Protein AF-A0A940CQE8-F1 (afdb_monomer)

Radius of gyration: 11.8 Å; Cα contacts (8 Å, |Δi|>4): 138; chains: 1; bounding box: 21×26×35 Å

pLDDT: mean 92.66, std 7.9, range [52.09, 98.0]

Structure (mmCIF, N/CA/C/O backbone):
data_AF-A0A940CQE8-F1
#
_entry.id   AF-A0A940CQE8-F1
#
loop_
_atom_site.group_PDB
_atom_site.id
_atom_site.type_symbol
_atom_site.label_atom_id
_atom_site.label_alt_id
_atom_site.label_comp_id
_atom_site.label_asym_id
_atom_site.label_entity_id
_atom_site.label_seq_id
_atom_site.pdbx_PDB_ins_code
_atom_site.Cartn_x
_atom_site.Cartn_y
_atom_site.Cartn_z
_atom_site.occupancy
_atom_site.B_iso_or_equiv
_atom_site.auth_seq_id
_atom_site.auth_comp_id
_atom_site.auth_asym_id
_atom_site.auth_atom_id
_atom_site.pdbx_PDB_model_num
ATOM 1 N N . MET A 1 1 ? -2.293 8.369 -17.843 1.00 52.09 1 MET A N 1
ATOM 2 C CA . MET A 1 1 ? -1.628 7.290 -17.080 1.00 52.09 1 MET A CA 1
ATOM 3 C C . MET A 1 1 ? -0.394 6.887 -17.873 1.00 52.09 1 MET A C 1
ATOM 5 O O . MET A 1 1 ? -0.513 6.788 -19.085 1.00 52.09 1 MET A O 1
ATOM 9 N N . ALA A 1 2 ? 0.785 6.816 -17.254 1.00 62.03 2 ALA A N 1
ATOM 10 C CA . ALA A 1 2 ? 2.034 6.571 -17.982 1.00 62.03 2 ALA A CA 1
ATOM 11 C C . ALA A 1 2 ? 2.061 5.146 -18.565 1.00 62.03 2 ALA A C 1
ATOM 13 O O . ALA A 1 2 ? 1.525 4.239 -17.955 1.00 62.03 2 ALA A O 1
ATOM 14 N N . ASP A 1 3 ? 2.672 4.922 -19.724 1.00 70.00 3 ASP A N 1
ATOM 15 C CA . ASP A 1 3 ? 2.597 3.625 -20.423 1.00 70.00 3 ASP A CA 1
ATOM 16 C C . ASP A 1 3 ? 3.217 2.447 -19.632 1.00 70.00 3 ASP A C 1
ATOM 18 O O . ASP A 1 3 ? 2.784 1.301 -19.732 1.00 70.00 3 ASP A O 1
ATOM 22 N N . TRP A 1 4 ? 4.181 2.742 -18.753 1.00 73.94 4 TRP A N 1
ATOM 23 C CA . TRP A 1 4 ? 4.951 1.739 -18.009 1.00 73.94 4 TRP A CA 1
ATOM 24 C C . TRP A 1 4 ? 4.153 0.961 -16.952 1.00 73.94 4 TRP A C 1
ATOM 26 O O . TRP A 1 4 ? 4.570 -0.130 -16.571 1.00 73.94 4 TRP A O 1
ATOM 36 N N . ILE A 1 5 ? 3.012 1.480 -16.485 1.00 78.25 5 ILE A N 1
ATOM 37 C CA . ILE A 1 5 ? 2.142 0.764 -15.531 1.00 78.25 5 ILE A CA 1
ATOM 38 C C . ILE A 1 5 ? 1.378 -0.392 -16.176 1.00 78.25 5 ILE A C 1
ATOM 40 O O . ILE A 1 5 ? 0.739 -1.152 -15.464 1.00 78.25 5 ILE A O 1
ATOM 44 N N . ASN A 1 6 ? 1.464 -0.582 -17.492 1.00 84.25 6 ASN A N 1
ATOM 45 C CA . ASN A 1 6 ? 0.974 -1.804 -18.133 1.00 84.25 6 ASN A CA 1
ATOM 46 C C . ASN A 1 6 ? 1.936 -2.999 -17.953 1.00 84.25 6 ASN A C 1
ATOM 48 O O . ASN A 1 6 ? 1.621 -4.102 -18.387 1.00 84.25 6 ASN A O 1
ATOM 52 N N . GLY A 1 7 ? 3.111 -2.786 -17.345 1.00 86.44 7 GLY A N 1
ATOM 53 C CA . GLY A 1 7 ? 4.089 -3.827 -17.035 1.00 86.44 7 GLY A CA 1
ATOM 54 C C . GLY A 1 7 ? 4.291 -4.055 -15.531 1.00 86.44 7 GLY A C 1
ATOM 55 O O . GLY A 1 7 ? 3.682 -3.369 -14.703 1.00 86.44 7 GLY A O 1
ATOM 56 N N . PRO A 1 8 ? 5.184 -4.996 -15.161 1.00 93.00 8 PRO A N 1
ATOM 57 C CA . PRO A 1 8 ? 5.407 -5.360 -13.771 1.00 93.00 8 PRO A CA 1
ATOM 58 C C . PRO A 1 8 ? 5.829 -4.168 -12.918 1.00 93.00 8 PRO A C 1
ATOM 60 O O . PRO A 1 8 ? 6.749 -3.430 -13.275 1.00 93.00 8 PRO A O 1
ATOM 63 N N . CYS A 1 9 ? 5.197 -4.020 -11.760 1.00 95.38 9 CYS A N 1
ATOM 64 C CA . CYS A 1 9 ? 5.430 -2.897 -10.860 1.00 95.38 9 CYS A CA 1
ATOM 65 C C . CYS A 1 9 ? 5.378 -3.330 -9.392 1.00 95.38 9 CYS A C 1
ATOM 67 O O . CYS A 1 9 ? 5.052 -4.476 -9.065 1.00 95.38 9 CYS A O 1
ATOM 69 N N . PHE A 1 10 ? 5.735 -2.406 -8.507 1.00 96.75 10 PHE A N 1
ATOM 70 C CA . PHE A 1 10 ? 5.810 -2.642 -7.072 1.00 96.75 10 PHE A CA 1
ATOM 71 C C . PHE A 1 10 ? 4.852 -1.735 -6.316 1.00 96.75 10 PHE A C 1
ATOM 73 O O . PHE A 1 10 ? 4.593 -0.601 -6.711 1.00 96.75 10 PHE A O 1
ATOM 80 N N . TYR A 1 11 ? 4.353 -2.233 -5.195 1.00 97.69 11 TYR A N 1
ATOM 81 C CA . TYR A 1 11 ? 3.478 -1.495 -4.300 1.00 97.69 11 TYR A CA 1
ATOM 82 C C . TYR A 1 11 ? 3.936 -1.654 -2.863 1.00 97.69 11 TYR A C 1
ATOM 84 O O . TYR A 1 11 ? 4.522 -2.675 -2.501 1.00 97.69 11 TYR A O 1
ATOM 92 N N . VAL A 1 12 ? 3.578 -0.683 -2.030 1.00 97.75 12 VAL A N 1
ATOM 93 C CA . VAL A 1 12 ? 3.453 -0.899 -0.589 1.00 97.75 12 VAL A CA 1
ATOM 94 C C . VAL A 1 12 ? 2.101 -1.544 -0.333 1.00 97.75 12 VAL A C 1
ATOM 96 O O . VAL A 1 12 ? 1.075 -1.038 -0.794 1.00 97.75 12 VAL A O 1
ATOM 99 N N . SER A 1 13 ? 2.083 -2.631 0.425 1.00 97.62 13 SER A N 1
ATOM 100 C CA . SER A 1 13 ? 0.867 -3.357 0.778 1.00 97.62 13 SER A CA 1
ATOM 101 C C . SER A 1 13 ? 0.779 -3.610 2.275 1.00 97.62 13 SER A C 1
ATOM 103 O O . SER A 1 13 ? 1.794 -3.629 2.974 1.00 97.62 13 SER A O 1
ATOM 105 N N . CYS A 1 14 ? -0.434 -3.851 2.764 1.00 97.12 14 CYS A N 1
ATOM 106 C CA . CYS A 1 14 ? -0.644 -4.423 4.087 1.00 97.12 14 CYS A CA 1
ATOM 107 C C . CYS A 1 14 ? -1.585 -5.626 4.045 1.00 97.12 14 CYS A C 1
ATOM 109 O O . CYS A 1 14 ? -2.381 -5.768 3.113 1.00 97.12 14 CYS A O 1
ATOM 111 N N . VAL A 1 15 ? -1.473 -6.472 5.066 1.00 96.94 15 VAL A N 1
ATOM 112 C CA . VAL A 1 15 ? -2.258 -7.693 5.250 1.00 96.94 15 VAL A CA 1
ATOM 113 C C . VAL A 1 15 ? -2.905 -7.688 6.636 1.00 96.94 15 VAL A C 1
ATOM 115 O O . VAL A 1 15 ? -2.254 -7.346 7.626 1.00 96.94 15 VAL A O 1
ATOM 118 N N . ASP A 1 16 ? -4.177 -8.080 6.679 1.00 94.81 16 ASP A N 1
ATOM 119 C CA . ASP A 1 16 ? -4.984 -8.322 7.880 1.00 94.81 16 ASP A CA 1
ATOM 120 C C . ASP A 1 16 ? -5.717 -9.663 7.715 1.00 94.81 16 ASP A C 1
ATOM 122 O O . ASP A 1 16 ? -6.742 -9.748 7.029 1.00 94.81 16 ASP A O 1
ATOM 126 N N . GLY A 1 17 ? -5.144 -10.737 8.267 1.00 92.19 17 GLY A N 1
ATOM 127 C CA . GLY A 1 17 ? -5.604 -12.106 8.011 1.00 92.19 17 GLY A CA 1
ATOM 128 C C . GLY A 1 17 ? -5.572 -12.441 6.515 1.00 92.19 17 GLY A C 1
ATOM 129 O O . GLY A 1 17 ? -4.546 -12.278 5.861 1.00 92.19 17 GLY A O 1
ATOM 130 N N . ASP A 1 18 ? -6.708 -12.866 5.961 1.00 93.62 18 ASP A N 1
ATOM 131 C CA . ASP A 1 18 ? -6.857 -13.200 4.534 1.00 93.62 18 ASP A CA 1
ATOM 132 C C . ASP A 1 18 ? -7.029 -11.978 3.613 1.00 93.62 18 ASP A C 1
ATOM 134 O O . ASP A 1 18 ? -7.149 -12.117 2.393 1.00 93.62 18 ASP A O 1
ATOM 138 N N . LYS A 1 19 ? -7.085 -10.760 4.166 1.00 93.56 19 LYS A N 1
ATOM 139 C CA . LYS A 1 19 ? -7.279 -9.534 3.382 1.00 93.56 19 LYS A CA 1
ATOM 140 C C . LYS A 1 19 ? -5.947 -8.867 3.091 1.00 93.56 19 LYS A C 1
ATOM 142 O O . LYS A 1 19 ? -5.129 -8.693 3.988 1.00 93.56 19 LYS A O 1
ATOM 147 N N . PHE A 1 20 ? -5.784 -8.391 1.860 1.00 93.94 20 PHE A N 1
ATOM 148 C CA . PHE A 1 20 ? -4.650 -7.563 1.460 1.00 93.94 20 PHE A CA 1
ATOM 149 C C . PHE A 1 20 ? -5.126 -6.239 0.856 1.00 93.94 20 PHE A C 1
ATOM 151 O O . PHE A 1 20 ? -6.187 -6.165 0.230 1.00 93.94 20 PHE A O 1
ATOM 158 N N . VAL A 1 21 ? -4.331 -5.183 1.028 1.00 95.19 21 VAL A N 1
ATOM 159 C CA . VAL A 1 21 ? -4.622 -3.847 0.493 1.00 95.19 21 VAL A CA 1
ATOM 160 C C . VAL A 1 21 ? -3.348 -3.207 -0.050 1.00 95.19 21 VAL A C 1
ATOM 162 O O . VAL A 1 21 ? -2.279 -3.335 0.540 1.00 95.19 21 VAL A O 1
ATOM 165 N N . LEU A 1 22 ? -3.474 -2.485 -1.167 1.00 96.56 22 LEU A N 1
ATOM 166 C CA . LEU A 1 22 ? -2.406 -1.668 -1.747 1.00 96.56 22 LEU A CA 1
ATOM 167 C C . LEU A 1 22 ? -2.453 -0.260 -1.144 1.00 96.56 22 LEU A C 1
ATOM 169 O O . LEU A 1 22 ? -3.419 0.480 -1.346 1.00 96.56 22 LEU A O 1
ATOM 173 N N . LEU A 1 23 ? -1.413 0.105 -0.403 1.00 96.69 23 LEU A N 1
ATOM 174 C CA . LEU A 1 23 ? -1.301 1.381 0.294 1.00 96.69 23 LEU A CA 1
ATOM 175 C C . LEU A 1 23 ? -0.677 2.457 -0.588 1.00 96.69 23 LEU A C 1
ATOM 177 O O . LEU A 1 23 ? -1.235 3.545 -0.675 1.00 96.69 23 LEU A O 1
ATOM 181 N N . ALA A 1 24 ? 0.435 2.162 -1.259 1.00 97.00 24 ALA A N 1
ATOM 182 C CA . ALA A 1 24 ? 1.142 3.130 -2.094 1.00 97.00 24 ALA A CA 1
ATOM 183 C C . ALA A 1 24 ? 1.662 2.482 -3.381 1.00 97.00 24 ALA A C 1
ATOM 185 O O . ALA A 1 24 ? 2.054 1.316 -3.360 1.00 97.00 24 ALA A O 1
ATOM 186 N N . GLY A 1 25 ? 1.681 3.239 -4.476 1.00 94.62 25 GLY A N 1
ATOM 187 C CA . GLY A 1 25 ? 2.179 2.814 -5.786 1.00 94.62 25 GL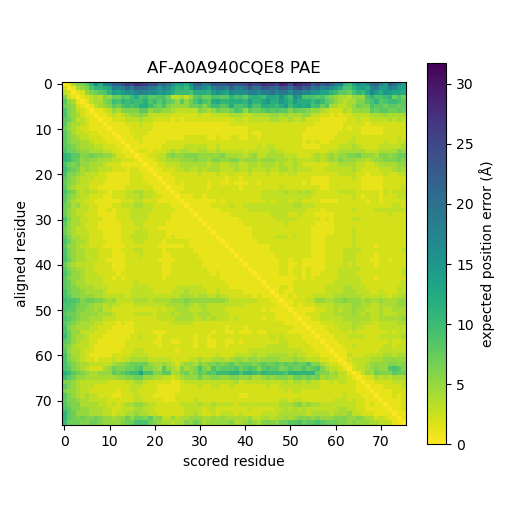Y A CA 1
ATOM 188 C C . GLY A 1 25 ? 1.154 3.047 -6.901 1.00 94.62 25 GLY A C 1
ATOM 189 O O . GLY A 1 25 ? 0.111 3.668 -6.660 1.00 94.62 25 GLY A O 1
ATOM 190 N N . PRO A 1 26 ? 1.398 2.546 -8.119 1.00 95.81 26 PRO A N 1
ATOM 191 C CA . PRO A 1 26 ? 2.521 1.687 -8.516 1.00 95.81 26 PRO A CA 1
ATOM 192 C C . PRO A 1 26 ? 3.877 2.406 -8.518 1.00 95.81 26 PRO A C 1
ATOM 194 O O . PRO A 1 26 ? 3.950 3.600 -8.790 1.00 95.81 26 PRO A O 1
ATOM 197 N N . PHE A 1 27 ? 4.947 1.655 -8.266 1.00 95.06 27 PHE A N 1
ATOM 198 C CA . PHE A 1 27 ? 6.345 2.078 -8.366 1.00 95.06 27 PHE A CA 1
ATOM 199 C C . PHE A 1 27 ? 7.093 1.237 -9.393 1.00 95.06 27 PHE A C 1
ATOM 201 O O . PHE A 1 27 ? 6.756 0.072 -9.632 1.00 95.06 27 PHE A O 1
ATOM 208 N N . ARG A 1 28 ? 8.135 1.818 -9.992 1.00 93.62 28 ARG A 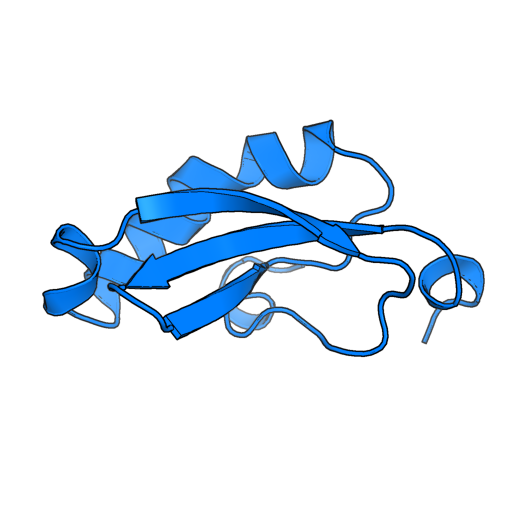N 1
ATOM 209 C CA . ARG A 1 28 ? 8.925 1.144 -11.026 1.00 93.62 28 ARG A CA 1
ATOM 210 C C . ARG A 1 28 ? 9.915 0.153 -10.420 1.00 93.62 28 ARG A C 1
ATOM 212 O O . ARG A 1 28 ? 10.195 -0.883 -11.020 1.00 93.62 28 ARG A O 1
ATOM 219 N N . THR A 1 29 ? 10.440 0.459 -9.241 1.00 95.06 29 THR A N 1
ATOM 220 C CA . THR A 1 29 ? 11.444 -0.345 -8.548 1.00 95.06 29 THR A CA 1
ATOM 221 C C . THR A 1 29 ? 10.944 -0.818 -7.190 1.00 95.06 29 THR A C 1
ATOM 223 O O . THR A 1 29 ? 10.103 -0.193 -6.545 1.00 95.06 29 THR A O 1
ATOM 226 N N . HIS A 1 30 ? 11.490 -1.946 -6.736 1.00 96.31 30 HIS A N 1
ATOM 227 C CA . HIS A 1 30 ? 11.187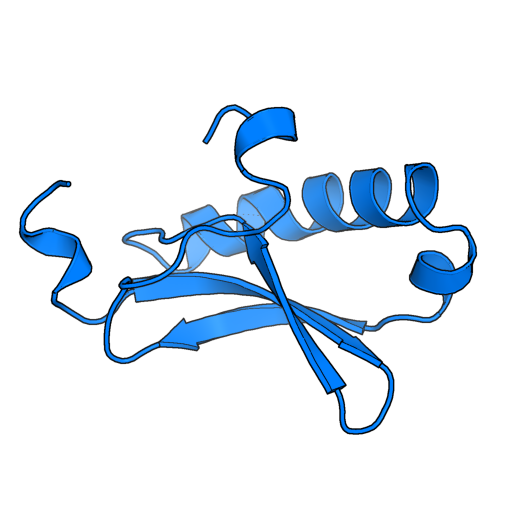 -2.478 -5.409 1.00 96.31 30 HIS A CA 1
ATOM 228 C C . HIS A 1 30 ?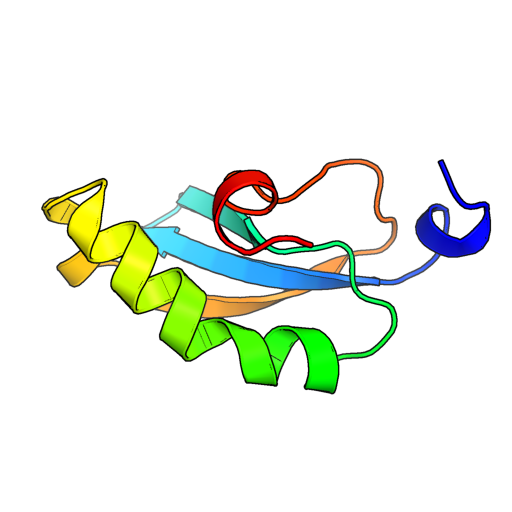 11.665 -1.536 -4.297 1.00 96.31 30 HIS A C 1
ATOM 230 O O . HIS A 1 30 ? 10.971 -1.377 -3.296 1.00 96.31 30 HIS A O 1
ATOM 236 N N . GLN A 1 31 ? 12.804 -0.869 -4.505 1.00 97.62 31 GLN A N 1
ATOM 237 C CA . GLN A 1 31 ? 13.381 0.059 -3.535 1.00 97.62 31 GLN A CA 1
ATOM 238 C C . GLN A 1 31 ? 12.474 1.272 -3.286 1.00 97.62 31 GLN A C 1
ATOM 240 O O . GLN A 1 31 ? 12.227 1.596 -2.130 1.00 97.62 31 GLN A O 1
ATOM 245 N N . GLU A 1 32 ? 11.891 1.868 -4.336 1.00 96.00 32 GLU A N 1
ATOM 246 C CA . GLU A 1 32 ? 10.920 2.970 -4.192 1.00 96.00 32 GLU A CA 1
ATOM 247 C C . GLU A 1 32 ? 9.739 2.586 -3.287 1.00 96.00 32 GLU A C 1
ATOM 249 O O . GLU A 1 32 ? 9.289 3.384 -2.465 1.00 96.00 32 GLU A O 1
ATOM 254 N N . ALA A 1 33 ? 9.251 1.347 -3.411 1.00 96.88 33 ALA A N 1
ATOM 255 C CA . ALA A 1 33 ? 8.201 0.840 -2.538 1.00 96.88 33 ALA A CA 1
ATOM 256 C C . ALA A 1 33 ? 8.713 0.651 -1.099 1.00 96.88 33 ALA A C 1
ATOM 258 O O . ALA A 1 33 ? 8.053 1.088 -0.157 1.00 96.88 33 ALA A O 1
ATOM 259 N N . LEU A 1 34 ? 9.890 0.040 -0.915 1.00 98.00 34 LEU A N 1
ATOM 260 C CA . LEU A 1 34 ? 10.493 -0.189 0.405 1.00 98.00 34 LEU A CA 1
ATOM 261 C C . LEU A 1 34 ? 10.710 1.113 1.186 1.00 98.00 34 LEU A C 1
ATOM 263 O O . LEU A 1 34 ? 10.358 1.180 2.365 1.00 98.00 34 LEU A O 1
ATOM 267 N N . ASP A 1 35 ? 11.196 2.160 0.518 1.00 97.62 35 ASP A N 1
ATOM 268 C CA . ASP A 1 35 ? 11.463 3.474 1.117 1.00 97.62 35 ASP A CA 1
ATOM 269 C C . ASP A 1 35 ? 10.192 4.150 1.670 1.00 97.62 35 ASP A C 1
ATOM 271 O O . ASP A 1 35 ? 10.260 5.055 2.511 1.00 97.62 35 ASP A O 1
ATOM 275 N N . LEU A 1 36 ? 9.012 3.706 1.225 1.00 97.12 36 LEU A N 1
ATOM 276 C CA . LEU A 1 36 ? 7.715 4.232 1.641 1.00 97.12 36 LEU A CA 1
ATOM 277 C C . LEU A 1 36 ? 6.973 3.358 2.657 1.00 97.12 36 LEU A C 1
ATOM 279 O O . LEU A 1 36 ? 5.983 3.837 3.216 1.00 97.12 36 LEU A O 1
ATOM 283 N N . VAL A 1 37 ? 7.433 2.137 2.954 1.00 97.56 37 VAL A N 1
ATOM 284 C CA . VAL A 1 37 ? 6.729 1.209 3.864 1.00 97.56 37 VAL A CA 1
ATOM 285 C C . VAL A 1 37 ? 6.516 1.828 5.247 1.00 97.56 37 VAL A C 1
ATOM 287 O O . VAL A 1 37 ? 5.384 1.865 5.728 1.00 97.56 37 VAL A O 1
ATOM 290 N N . ASP 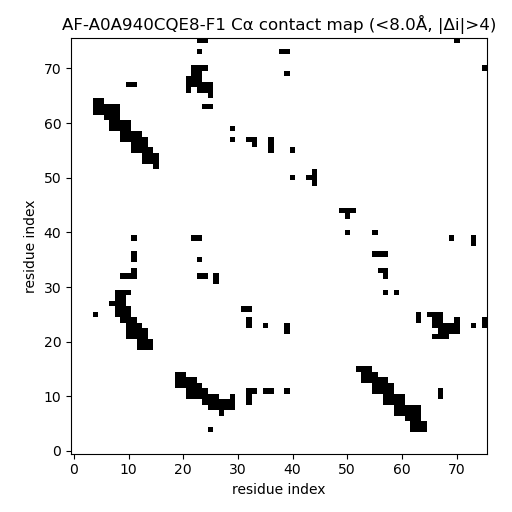A 1 38 ? 7.567 2.373 5.869 1.00 97.38 38 ASP A N 1
ATOM 291 C CA . ASP A 1 38 ? 7.479 2.977 7.209 1.00 97.38 38 ASP A CA 1
ATOM 292 C C . ASP A 1 38 ? 6.516 4.177 7.238 1.00 97.38 38 ASP A C 1
ATOM 294 O O . ASP A 1 38 ? 5.659 4.287 8.120 1.00 97.38 38 ASP A O 1
ATOM 298 N N . LYS A 1 39 ? 6.600 5.055 6.230 1.00 96.94 39 LYS A N 1
ATOM 299 C CA . LYS A 1 39 ? 5.717 6.225 6.119 1.00 96.94 39 LYS A CA 1
ATOM 300 C C . LYS A 1 39 ? 4.262 5.809 5.915 1.00 96.94 39 LYS A C 1
ATOM 302 O O . LYS A 1 39 ? 3.374 6.361 6.568 1.00 96.94 39 LYS A O 1
ATOM 307 N N . ALA A 1 40 ? 4.016 4.832 5.044 1.00 96.75 40 ALA A N 1
ATOM 308 C CA . ALA A 1 40 ? 2.685 4.301 4.784 1.00 96.75 40 ALA A CA 1
ATOM 309 C C . ALA A 1 40 ? 2.094 3.614 6.023 1.00 96.75 40 ALA A C 1
ATOM 311 O O . ALA A 1 40 ? 0.932 3.855 6.338 1.00 96.75 40 ALA A O 1
ATOM 312 N N . ALA A 1 41 ? 2.888 2.837 6.766 1.00 96.50 41 ALA A N 1
ATOM 313 C CA . ALA A 1 41 ? 2.458 2.190 8.005 1.00 96.50 41 ALA A CA 1
ATOM 314 C C . ALA A 1 41 ? 2.076 3.218 9.080 1.00 96.50 41 ALA A C 1
ATOM 316 O O . ALA A 1 41 ? 0.979 3.167 9.638 1.00 96.50 41 ALA A O 1
ATOM 317 N N . LYS A 1 42 ? 2.926 4.228 9.311 1.00 96.75 42 LYS A N 1
ATOM 318 C CA . LYS A 1 42 ? 2.630 5.327 10.247 1.00 96.75 42 LYS A CA 1
ATOM 319 C C . LYS A 1 42 ? 1.356 6.073 9.870 1.00 96.75 42 LYS A C 1
ATOM 321 O O . LYS A 1 42 ? 0.578 6.442 10.747 1.00 96.75 42 LYS A O 1
ATOM 326 N N . LEU A 1 43 ? 1.143 6.318 8.579 1.00 96.31 43 LEU A N 1
ATOM 327 C CA . LEU A 1 43 ? -0.064 6.976 8.099 1.00 96.31 43 LEU A CA 1
ATOM 328 C C . LEU A 1 43 ? -1.301 6.080 8.250 1.00 96.31 43 LEU A C 1
ATOM 330 O O . LEU A 1 43 ? -2.337 6.564 8.703 1.00 96.31 43 LEU A O 1
ATOM 334 N N . ALA A 1 44 ? -1.191 4.788 7.942 1.00 95.94 44 ALA A N 1
ATOM 335 C CA . ALA A 1 44 ? -2.266 3.824 8.143 1.00 95.94 44 ALA A CA 1
ATOM 336 C C . ALA A 1 44 ? -2.700 3.787 9.616 1.00 95.94 44 ALA A C 1
ATOM 338 O O . ALA A 1 44 ? -3.886 3.940 9.887 1.00 95.94 44 ALA A O 1
ATOM 339 N N . CYS A 1 45 ? -1.757 3.730 10.564 1.00 96.12 45 CYS A N 1
ATOM 340 C CA . CYS A 1 45 ? -2.046 3.781 12.005 1.00 96.12 45 CYS A CA 1
ATOM 341 C C . CYS A 1 45 ? -2.720 5.085 12.461 1.00 96.12 45 CYS A C 1
ATOM 343 O O . CYS A 1 45 ? -3.467 5.082 13.439 1.00 96.12 45 CYS A O 1
ATOM 345 N N . LYS A 1 46 ? -2.470 6.210 11.776 1.00 95.62 46 LYS A N 1
ATOM 346 C CA . LYS A 1 46 ? -3.149 7.487 12.062 1.00 95.62 46 LYS A CA 1
ATOM 347 C C . LYS A 1 46 ? -4.592 7.507 11.558 1.00 95.62 46 LYS A C 1
ATOM 349 O O . LYS A 1 46 ? -5.435 8.141 12.186 1.00 95.62 46 LYS A O 1
ATOM 354 N N . LEU A 1 47 ? -4.861 6.868 10.420 1.00 94.31 47 LEU A N 1
ATOM 355 C CA . LEU A 1 47 ? -6.174 6.873 9.766 1.00 94.31 47 LEU A CA 1
ATOM 356 C C . LEU A 1 47 ? -7.092 5.756 10.279 1.00 94.31 47 LEU A C 1
ATOM 358 O O . LEU A 1 47 ? -8.298 5.959 10.398 1.00 94.31 47 LEU A O 1
ATOM 362 N N . ASP A 1 48 ? -6.526 4.598 10.608 1.00 93.12 48 ASP A N 1
ATOM 363 C CA . ASP A 1 48 ? -7.220 3.440 11.159 1.00 93.12 48 ASP A CA 1
ATOM 364 C C . ASP A 1 48 ? -6.472 2.927 12.394 1.00 93.12 48 ASP A C 1
ATOM 366 O O . ASP A 1 48 ? -5.347 2.435 12.315 1.00 93.12 48 ASP A O 1
ATOM 370 N N . ARG A 1 49 ? -7.129 2.992 13.556 1.00 91.50 49 ARG A N 1
ATOM 371 C CA . ARG A 1 49 ? -6.568 2.505 14.825 1.00 91.50 49 ARG A CA 1
ATOM 372 C C . ARG A 1 49 ? -6.250 1.007 14.795 1.00 91.50 49 ARG A C 1
ATOM 374 O O . ARG A 1 49 ? -5.363 0.575 15.525 1.00 91.50 49 ARG A O 1
ATOM 381 N N . LYS A 1 50 ? -6.946 0.218 13.969 1.00 93.06 50 LYS A N 1
ATOM 382 C CA . LYS A 1 50 ? -6.673 -1.218 13.817 1.00 93.06 50 LYS A CA 1
ATOM 383 C C . LYS A 1 50 ? -5.404 -1.495 13.020 1.00 93.06 50 LYS A C 1
ATOM 385 O O . LYS A 1 50 ? -4.843 -2.576 13.158 1.00 93.06 50 LYS A O 1
ATOM 390 N N . ALA A 1 51 ? -4.907 -0.518 12.261 1.00 93.62 51 ALA A N 1
ATOM 391 C CA . ALA A 1 51 ? -3.729 -0.709 11.430 1.00 93.62 51 ALA A CA 1
ATOM 392 C C . ALA A 1 51 ? -2.451 -1.002 12.225 1.00 93.62 51 ALA A C 1
ATOM 394 O O . ALA A 1 51 ? -1.513 -1.564 11.673 1.00 93.62 51 ALA A O 1
ATOM 395 N N . ALA A 1 52 ? -2.444 -0.728 13.533 1.00 93.25 52 ALA A N 1
ATOM 396 C CA . ALA A 1 52 ? -1.384 -1.161 14.440 1.00 93.25 52 ALA A CA 1
ATOM 397 C C . ALA A 1 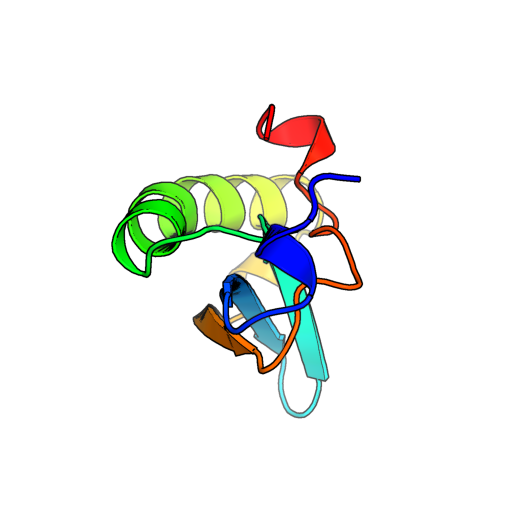52 ? -1.213 -2.694 14.513 1.00 93.25 52 ALA A C 1
ATOM 399 O O . ALA A 1 52 ? -0.156 -3.159 14.930 1.00 93.25 52 ALA A O 1
ATOM 400 N N . PHE A 1 53 ? -2.228 -3.471 14.119 1.00 94.25 53 PHE A N 1
ATOM 401 C CA . PHE A 1 53 ? -2.195 -4.937 14.097 1.00 94.25 53 PHE A CA 1
ATOM 402 C C . PHE A 1 53 ? -1.933 -5.518 12.701 1.00 94.25 53 PHE A C 1
ATOM 404 O O . PHE A 1 53 ? -1.799 -6.733 12.565 1.00 94.25 53 PHE A O 1
ATOM 411 N N . TYR A 1 54 ? -1.875 -4.681 11.662 1.00 96.38 54 TYR A N 1
ATOM 412 C CA . TYR A 1 54 ? -1.659 -5.147 10.294 1.00 96.38 54 TYR A CA 1
ATOM 413 C C . TYR A 1 54 ? -0.173 -5.409 10.036 1.00 96.38 54 TYR A C 1
ATOM 415 O O . TYR A 1 54 ? 0.708 -4.782 10.625 1.00 96.38 54 TYR A O 1
ATOM 423 N N . SER A 1 55 ? 0.109 -6.317 9.104 1.00 96.88 55 SER A N 1
ATOM 424 C CA . SER A 1 55 ? 1.467 -6.550 8.605 1.00 96.88 55 SER A CA 1
ATOM 425 C C . SER A 1 55 ? 1.713 -5.711 7.357 1.00 96.88 55 SER A C 1
ATOM 427 O O . SER A 1 55 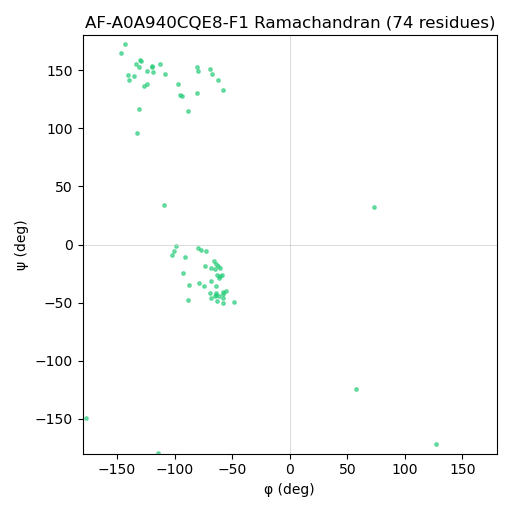? 0.929 -5.777 6.414 1.00 96.88 55 SER A O 1
ATOM 429 N N . PHE A 1 56 ? 2.794 -4.932 7.335 1.00 97.38 56 PHE A N 1
ATOM 430 C CA . PHE A 1 56 ? 3.144 -4.035 6.228 1.00 97.38 56 PHE A CA 1
ATOM 431 C C . PHE A 1 56 ? 4.347 -4.562 5.452 1.00 97.38 56 PHE A C 1
ATOM 433 O O . PHE A 1 56 ? 5.260 -5.152 6.025 1.00 97.38 56 PHE A O 1
ATOM 440 N N . GLY A 1 57 ? 4.371 -4.311 4.147 1.00 97.38 57 GLY A N 1
ATOM 441 C CA . GLY A 1 57 ? 5.471 -4.725 3.293 1.00 97.38 57 GLY A CA 1
ATOM 442 C C . GLY A 1 57 ? 5.294 -4.250 1.863 1.00 97.38 57 GLY A C 1
ATOM 443 O O . GLY A 1 57 ? 4.696 -3.206 1.601 1.00 97.38 57 GLY A O 1
ATOM 444 N N . THR A 1 58 ? 5.826 -5.034 0.933 1.00 97.75 58 THR A N 1
ATOM 4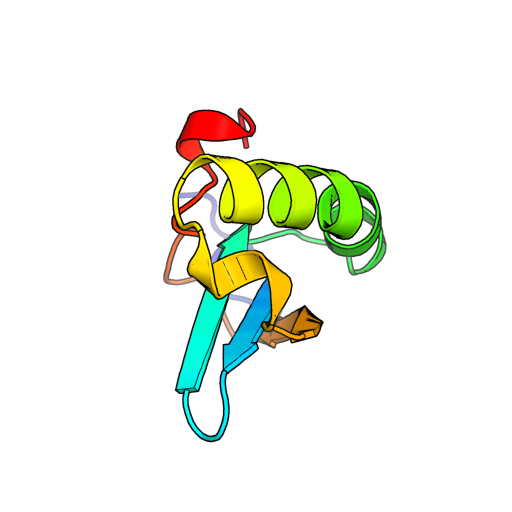45 C CA . THR A 1 58 ? 5.768 -4.731 -0.496 1.00 97.75 58 THR A CA 1
ATOM 446 C C . THR A 1 58 ? 5.299 -5.940 -1.282 1.00 97.75 58 THR A C 1
ATOM 448 O O . THR A 1 58 ? 5.510 -7.081 -0.870 1.00 97.75 58 THR A O 1
ATOM 451 N N . VAL A 1 59 ? 4.681 -5.684 -2.429 1.00 96.75 59 VAL A N 1
ATOM 452 C CA . VAL A 1 59 ? 4.246 -6.722 -3.362 1.00 96.75 59 VAL A CA 1
ATOM 453 C C . VAL A 1 59 ? 4.625 -6.328 -4.781 1.00 96.75 59 VAL A C 1
ATOM 455 O O . VAL A 1 59 ? 4.609 -5.147 -5.136 1.00 96.75 59 VAL A O 1
ATOM 458 N N . LYS A 1 60 ? 4.975 -7.328 -5.590 1.00 95.81 60 LYS A N 1
ATOM 459 C CA . LYS A 1 60 ? 5.146 -7.185 -7.034 1.00 95.81 60 LYS A CA 1
ATOM 460 C C . LYS A 1 60 ? 3.852 -7.602 -7.725 1.00 95.81 60 LYS A C 1
ATOM 462 O O . LYS A 1 60 ? 3.357 -8.697 -7.473 1.00 95.81 60 LYS A O 1
ATOM 467 N N . MET A 1 61 ? 3.345 -6.754 -8.608 1.00 94.50 61 MET A N 1
ATOM 468 C CA . MET A 1 61 ? 2.164 -7.025 -9.429 1.00 94.50 61 MET A CA 1
ATOM 469 C C . MET A 1 61 ? 2.566 -7.141 -10.901 1.00 94.50 61 MET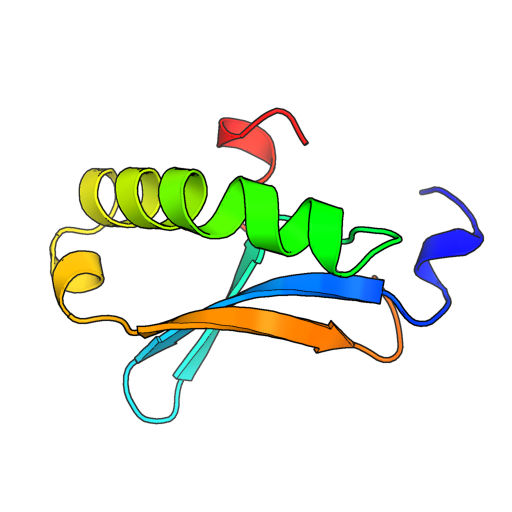 A C 1
ATOM 471 O O . MET A 1 61 ? 3.604 -6.615 -11.310 1.00 94.50 61 MET A O 1
ATOM 475 N N . ALA A 1 62 ? 1.764 -7.862 -11.687 1.00 92.75 62 ALA A N 1
ATOM 476 C CA . ALA A 1 62 ? 1.987 -8.016 -13.126 1.00 92.75 62 ALA A CA 1
ATOM 477 C C . ALA A 1 62 ? 1.764 -6.702 -13.890 1.00 92.75 62 ALA A C 1
ATOM 479 O O . ALA A 1 62 ? 2.451 -6.449 -14.875 1.00 92.75 62 ALA A O 1
ATOM 480 N N . ASP A 1 63 ? 0.855 -5.872 -13.384 1.00 91.62 63 ASP A N 1
ATOM 481 C CA . ASP A 1 63 ? 0.481 -4.573 -13.919 1.00 91.62 63 ASP A CA 1
ATOM 482 C C . ASP A 1 63 ? 0.102 -3.610 -12.779 1.00 91.62 63 ASP A C 1
ATOM 484 O O . ASP A 1 63 ? -0.072 -3.992 -11.616 1.00 91.62 63 ASP A O 1
ATOM 488 N N . GLY A 1 64 ? 0.047 -2.330 -13.125 1.00 87.56 64 GLY A N 1
ATOM 489 C CA . GLY A 1 64 ? -0.156 -1.194 -12.242 1.00 87.56 64 GLY A CA 1
ATOM 490 C C . GLY A 1 64 ? -1.528 -0.539 -12.396 1.00 87.56 64 GLY A C 1
ATOM 491 O O . GLY A 1 64 ? -1.641 0.684 -12.289 1.00 87.56 64 GLY A O 1
ATOM 492 N N . HIS A 1 65 ? -2.579 -1.312 -12.694 1.00 82.44 65 HIS A N 1
ATOM 493 C CA . HIS A 1 65 ? -3.895 -0.765 -13.058 1.00 82.44 65 HIS A CA 1
ATOM 494 C C . HIS A 1 65 ? -4.613 -0.000 -11.931 1.00 82.44 65 HIS A C 1
ATOM 496 O O . HIS A 1 65 ? -5.574 0.726 -12.194 1.00 82.44 65 HIS A O 1
ATOM 502 N N . LYS A 1 66 ? -4.169 -0.133 -10.673 1.00 88.12 66 LYS A N 1
ATOM 503 C CA . LYS A 1 66 ? -4.786 0.519 -9.508 1.00 88.12 66 LYS A CA 1
ATOM 504 C C . LYS A 1 66 ? -3.777 1.362 -8.735 1.00 88.12 66 LYS A C 1
ATOM 506 O O . LYS A 1 66 ? -2.661 0.924 -8.491 1.00 88.12 66 LYS A O 1
ATOM 511 N N . GLN A 1 67 ? -4.183 2.549 -8.292 1.00 93.56 67 GLN A N 1
ATOM 512 C CA . GLN A 1 67 ? -3.376 3.353 -7.371 1.00 93.56 67 GLN A CA 1
ATOM 513 C C . GLN A 1 67 ? -3.516 2.867 -5.925 1.00 93.56 67 GLN A C 1
ATOM 515 O O . GLN A 1 67 ? -4.577 2.381 -5.517 1.00 93.56 67 GLN A O 1
ATOM 520 N N . GLY A 1 68 ? -2.450 3.029 -5.141 1.00 94.44 68 GLY A N 1
ATOM 521 C CA . GLY A 1 68 ? -2.494 2.806 -3.699 1.00 94.44 68 GLY A CA 1
ATOM 522 C C . GLY A 1 68 ? -3.458 3.773 -3.007 1.00 94.44 68 GLY A C 1
ATOM 523 O O . GLY A 1 68 ? -3.546 4.950 -3.360 1.00 94.44 68 GLY A O 1
ATOM 524 N N . ILE A 1 69 ? -4.193 3.296 -1.999 1.00 95.94 69 ILE A N 1
ATOM 525 C CA . ILE A 1 69 ? -5.222 4.107 -1.321 1.00 95.94 69 ILE A CA 1
ATOM 526 C C . ILE A 1 69 ? -4.646 5.322 -0.571 1.00 95.94 69 ILE A C 1
ATOM 528 O O . ILE A 1 69 ? -5.371 6.283 -0.299 1.00 95.94 69 ILE A O 1
ATOM 532 N N . LEU A 1 70 ? -3.350 5.285 -0.242 1.00 95.69 70 LEU A N 1
ATOM 533 C CA . LEU A 1 70 ? -2.628 6.339 0.461 1.00 95.69 70 LEU A CA 1
ATOM 534 C C . LEU A 1 70 ? -1.815 7.259 -0.459 1.00 95.69 70 LEU A C 1
ATOM 536 O O . LEU A 1 70 ? -1.245 8.223 0.048 1.00 95.69 70 LEU A O 1
ATOM 540 N N . ASN A 1 71 ? -1.800 7.038 -1.780 1.00 95.19 71 ASN A N 1
ATOM 541 C CA . ASN A 1 71 ? -1.047 7.862 -2.738 1.00 95.19 71 ASN A CA 1
ATOM 542 C C . ASN A 1 71 ? -1.268 9.369 -2.531 1.00 95.19 71 ASN A C 1
ATOM 544 O O . ASN A 1 71 ? -0.323 10.128 -2.324 1.00 95.19 71 ASN A O 1
ATOM 548 N N . LYS A 1 72 ? -2.540 9.779 -2.437 1.00 93.12 72 LYS A N 1
ATOM 549 C CA . LYS A 1 72 ? -2.948 11.179 -2.228 1.00 93.12 72 LYS A CA 1
ATOM 550 C C . LYS A 1 72 ? -2.407 11.822 -0.943 1.00 93.12 72 LYS A C 1
ATOM 552 O O . LYS A 1 72 ? -2.288 13.038 -0.880 1.00 93.12 72 LYS A O 1
ATOM 557 N N . TYR A 1 73 ? -2.113 11.027 0.083 1.00 92.81 73 TYR A N 1
ATOM 558 C CA . TYR A 1 73 ? -1.566 11.514 1.353 1.00 92.81 73 TYR A CA 1
ATOM 559 C C . TYR A 1 73 ? -0.036 11.471 1.382 1.00 92.81 73 TYR A C 1
ATOM 561 O O . TYR A 1 73 ? 0.583 12.199 2.153 1.00 92.81 73 TYR A O 1
ATOM 569 N N . LEU A 1 74 ? 0.564 10.593 0.576 1.00 89.69 74 LEU A N 1
ATOM 570 C CA . LEU A 1 74 ? 2.009 10.409 0.475 1.00 89.69 74 LEU A CA 1
ATOM 571 C C . LEU A 1 74 ? 2.641 11.293 -0.611 1.00 89.69 74 LEU A C 1
ATOM 573 O O . LEU A 1 74 ? 3.861 11.423 -0.634 1.00 89.69 74 LEU A O 1
ATOM 577 N N . GLY A 1 75 ? 1.824 11.924 -1.462 1.00 88.06 75 GLY A N 1
ATOM 578 C CA . GLY A 1 75 ? 2.289 12.795 -2.542 1.00 88.06 75 GLY A CA 1
ATOM 579 C C . GLY A 1 75 ? 2.922 12.021 -3.698 1.00 88.06 75 GLY A C 1
ATOM 580 O O . GLY A 1 75 ? 3.863 12.523 -4.308 1.00 88.06 75 GLY A O 1
ATOM 581 N N . VAL A 1 76 ? 2.429 10.803 -3.954 1.00 83.00 76 VAL A N 1
ATOM 582 C CA . VAL A 1 76 ? 2.916 9.875 -4.993 1.00 83.00 76 VAL A CA 1
ATOM 583 C C . VAL A 1 76 ? 1.839 9.523 -6.009 1.00 83.00 76 VAL A C 1
ATOM 585 O O . VAL A 1 76 ? 0.643 9.496 -5.635 1.00 83.00 76 VAL A O 1
#

Secondary structure (DSSP, 8-state):
--GGGGS-EEEEEEEETTEEEEEEEEESSHHHHHHHHHHHHHHHHHH-GGGGGSEEEEEEES---S--TTHHHHT-

Solvent-accessible surface area (backbone atoms only — not comparable to full-atom values): 4256 Å² total; per-residue (Å²): 131,71,80,69,39,75,33,65,23,16,23,16,28,37,35,57,87,96,44,74,46,56,37,31,38,61,26,86,42,66,62,67,19,59,76,40,32,68,60,50,51,57,48,40,37,74,77,35,78,68,43,74,75,43,50,74,43,70,47,80,39,70,45,32,91,60,71,16,80,41,14,88,80,71,78,99

Sequence (76 aa):
MADWINGPCFYVSCVDGDKFVLLAGPFRTHQEALDLVDKAAKLACKLDRKAAFYSFGTVKMADGHKQGILNKYLGV

Mean predicted aligned error: 3.5 Å

Nearest PDB structures (foldseek):
  1qys-assembly1_A  TM=4.973E-01  e=9.033E+00  unclassified

Foldseek 3Di:
DDPPQLAKFKFKWKDDPVDIAGAADRHHDQVVRVVCQVVSLVVCCVVDVCSVVIGIDMDIDGGRPDGHPNCVVVVD